Protein AF-A0A165EFI9-F1 (afdb_monomer_lite)

Secondary structure (DSSP, 8-state):
--TTPPPPGGGS---SS-SSPPP----EEETTEEE--SS-HHHHHHHTT--GGG--------GGGGSTTT-

Sequence (71 aa):
KKPGESLSDRLVKGTQKFGGRSLMMWGCMGCDGVGILEDELQNSLQDWGKTVENVVFQQDNDPKHTSKKAK

Structure (mmCIF, N/CA/C/O backbone):
data_AF-A0A165EFI9-F1
#
_entry.id   AF-A0A165EFI9-F1
#
loop_
_atom_site.group_PDB
_atom_site.id
_atom_site.type_symbol
_atom_site.label_atom_id
_atom_site.label_alt_id
_atom_site.label_comp_id
_atom_site.label_asym_id
_atom_site.label_entity_id
_atom_site.label_seq_id
_atom_site.pdbx_PDB_ins_code
_atom_site.Cartn_x
_atom_site.Cartn_y
_atom_site.Cartn_z
_atom_site.occupancy
_atom_site.B_iso_or_equiv
_atom_site.auth_seq_id
_atom_site.auth_comp_id
_atom_site.auth_asym_id
_atom_site.auth_atom_id
_atom_site.pdbx_PDB_model_num
ATOM 1 N N . LYS A 1 1 ? 29.628 -3.196 -34.241 1.00 55.62 1 LYS A N 1
ATOM 2 C CA . LYS A 1 1 ? 28.189 -3.550 -34.291 1.00 55.62 1 LYS A CA 1
ATOM 3 C C . LYS A 1 1 ? 27.604 -2.954 -35.566 1.00 55.62 1 LYS A C 1
ATOM 5 O O . LYS A 1 1 ? 27.812 -1.763 -35.775 1.00 55.62 1 LYS A O 1
ATOM 10 N N . LYS A 1 2 ? 26.973 -3.752 -36.436 1.00 67.50 2 LYS A N 1
ATOM 11 C CA . LYS A 1 2 ? 26.325 -3.235 -37.657 1.00 67.50 2 LYS A CA 1
ATOM 12 C C . LYS A 1 2 ? 24.942 -2.647 -37.304 1.00 67.50 2 LYS A C 1
ATOM 14 O O . LYS A 1 2 ? 24.336 -3.110 -36.333 1.00 67.50 2 LYS A O 1
ATOM 19 N N . PRO A 1 3 ? 24.436 -1.634 -38.030 1.00 59.72 3 PRO A N 1
ATOM 20 C CA . PRO A 1 3 ? 23.069 -1.149 -37.840 1.00 59.72 3 PRO A CA 1
ATOM 21 C C . PRO A 1 3 ? 22.070 -2.299 -38.062 1.00 59.72 3 PRO A C 1
ATOM 23 O O . PRO A 1 3 ? 22.151 -2.975 -39.081 1.00 59.72 3 PRO A O 1
ATOM 26 N N . GLY A 1 4 ? 21.167 -2.544 -37.105 1.00 73.69 4 GLY A N 1
ATOM 27 C CA . GLY A 1 4 ? 20.114 -3.571 -37.210 1.00 73.69 4 GLY A CA 1
ATOM 28 C C . GLY A 1 4 ? 20.380 -4.912 -36.510 1.00 73.69 4 GLY A C 1
ATOM 29 O O . GLY A 1 4 ? 19.489 -5.750 -36.466 1.00 73.69 4 GLY A O 1
ATOM 30 N N . GLU A 1 5 ? 21.558 -5.127 -35.921 1.00 74.81 5 GLU A N 1
ATOM 31 C CA . GLU A 1 5 ? 21.870 -6.368 -35.194 1.00 74.81 5 GLU A CA 1
ATOM 32 C C . GLU A 1 5 ? 21.409 -6.287 -33.720 1.00 74.81 5 GLU A C 1
ATOM 34 O O . GLU A 1 5 ? 21.749 -5.331 -33.003 1.00 74.81 5 GLU A O 1
ATOM 39 N 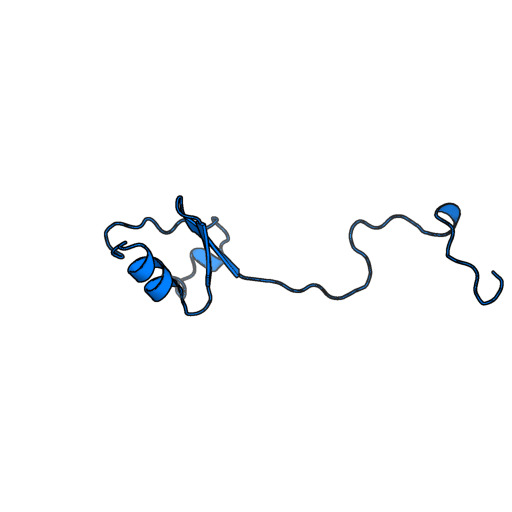N . SER A 1 6 ? 20.632 -7.276 -33.257 1.00 69.75 6 SER A N 1
ATOM 40 C CA . SER A 1 6 ? 20.193 -7.390 -31.857 1.00 69.75 6 SER A CA 1
ATOM 41 C C . SER A 1 6 ? 21.398 -7.508 -30.918 1.00 69.75 6 SER A C 1
ATOM 43 O O . SER A 1 6 ? 22.400 -8.138 -31.251 1.00 69.75 6 SER A O 1
ATOM 45 N N . LEU A 1 7 ? 21.335 -6.878 -29.741 1.00 68.56 7 LEU A N 1
ATOM 46 C CA . LEU A 1 7 ? 22.422 -6.959 -28.759 1.00 68.56 7 LEU A CA 1
ATOM 47 C C . LEU A 1 7 ? 22.564 -8.404 -28.264 1.00 68.56 7 LEU A C 1
ATOM 49 O O . LEU A 1 7 ? 21.615 -8.955 -27.723 1.00 68.56 7 LEU A O 1
ATOM 53 N N . SER A 1 8 ? 23.742 -9.005 -28.442 1.00 71.06 8 SER A N 1
ATOM 54 C CA . SER A 1 8 ? 24.051 -10.318 -27.866 1.00 71.06 8 SER A CA 1
ATOM 55 C C . SER A 1 8 ? 24.297 -10.198 -26.360 1.00 71.06 8 SER A C 1
ATOM 57 O O . SER A 1 8 ? 24.981 -9.255 -25.951 1.00 71.06 8 SER A O 1
ATOM 59 N N . ASP A 1 9 ? 23.895 -11.192 -25.566 1.00 69.44 9 ASP A N 1
ATOM 60 C CA . ASP A 1 9 ? 24.088 -11.221 -24.103 1.00 69.44 9 ASP A CA 1
ATOM 61 C C . ASP A 1 9 ? 25.546 -11.008 -23.656 1.00 69.44 9 ASP A C 1
ATOM 63 O O . ASP A 1 9 ? 25.800 -10.440 -22.600 1.00 69.44 9 ASP A O 1
ATOM 67 N N . ARG A 1 10 ? 26.536 -11.361 -24.490 1.00 73.62 10 ARG A N 1
ATOM 68 C CA . ARG A 1 10 ? 27.971 -11.120 -24.219 1.00 73.62 10 ARG A CA 1
ATOM 69 C C . ARG A 1 10 ? 28.381 -9.640 -24.238 1.00 73.62 10 ARG A C 1
ATOM 71 O O . ARG A 1 10 ? 29.481 -9.317 -23.800 1.00 73.62 10 ARG A O 1
ATOM 78 N N . LEU A 1 11 ? 27.537 -8.756 -24.773 1.00 70.31 11 LEU A N 1
ATOM 79 C CA . LEU A 1 11 ? 27.763 -7.307 -24.870 1.00 70.31 11 LEU A CA 1
ATOM 80 C C . LEU A 1 11 ? 26.949 -6.518 -23.834 1.00 70.31 11 LEU A C 1
ATOM 82 O O . LEU A 1 11 ? 27.061 -5.293 -23.778 1.00 70.31 11 LEU A O 1
ATOM 86 N N . VAL A 1 12 ? 26.131 -7.200 -23.028 1.00 71.31 12 VAL A N 1
ATOM 87 C CA . VAL A 1 12 ? 25.276 -6.591 -22.008 1.00 71.31 12 VAL A CA 1
ATOM 88 C C . VAL A 1 12 ? 25.763 -7.038 -20.633 1.00 71.31 12 VAL A C 1
ATOM 90 O O . VAL A 1 12 ? 25.872 -8.225 -20.347 1.00 71.31 12 VAL A O 1
ATOM 93 N N . LYS A 1 13 ? 26.057 -6.081 -19.750 1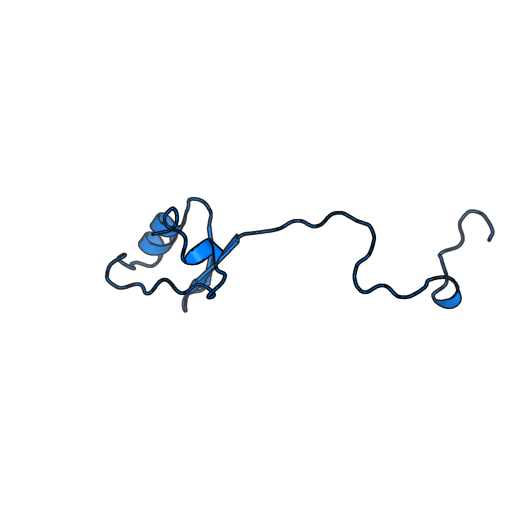.00 79.06 13 LYS A N 1
ATOM 94 C CA . LYS A 1 13 ? 26.324 -6.379 -18.339 1.00 79.06 13 LYS A CA 1
ATOM 95 C C . LYS A 1 13 ? 24.980 -6.534 -17.631 1.00 79.06 13 LYS A C 1
ATOM 97 O O . LYS A 1 13 ? 24.182 -5.598 -17.648 1.00 79.06 13 LYS A O 1
ATOM 102 N N . GLY A 1 14 ? 24.726 -7.694 -17.026 1.00 74.69 14 GLY A N 1
ATOM 103 C CA . GLY A 1 14 ? 23.491 -7.935 -16.280 1.00 74.69 14 GLY A CA 1
ATOM 104 C C . GLY A 1 14 ? 23.275 -6.868 -15.201 1.00 74.69 14 GLY A C 1
ATOM 105 O O . GLY A 1 14 ? 24.183 -6.578 -14.422 1.00 74.69 14 GLY A O 1
ATOM 106 N N . THR A 1 15 ? 22.083 -6.273 -15.169 1.00 77.88 15 THR A N 1
ATOM 107 C CA . THR A 1 15 ? 21.648 -5.354 -14.111 1.00 77.88 15 THR A CA 1
ATOM 108 C C . THR A 1 15 ? 20.346 -5.864 -13.514 1.00 77.88 15 THR A C 1
ATOM 110 O O . THR A 1 15 ? 19.487 -6.372 -14.229 1.00 77.88 15 THR A O 1
ATOM 113 N N . GLN A 1 16 ? 20.188 -5.729 -12.198 1.00 75.31 16 GLN A N 1
ATOM 114 C CA . GLN A 1 16 ? 18.955 -6.121 -11.513 1.00 75.31 16 GLN A CA 1
ATOM 115 C C . GLN A 1 16 ? 17.787 -5.178 -11.855 1.00 75.31 16 GLN A C 1
ATOM 117 O O . GLN A 1 16 ? 16.630 -5.583 -11.799 1.00 75.31 16 GLN A O 1
ATOM 122 N N . LYS A 1 17 ? 18.080 -3.924 -12.227 1.00 77.38 17 LYS A N 1
ATOM 123 C CA . LYS A 1 17 ? 17.090 -2.938 -12.682 1.00 77.38 17 LYS A CA 1
ATOM 124 C C . LYS A 1 17 ? 17.604 -2.251 -13.941 1.00 77.38 17 LYS A C 1
ATOM 126 O O . LYS A 1 17 ? 18.702 -1.689 -13.941 1.00 77.38 17 LYS A O 1
ATOM 131 N N . PHE A 1 18 ? 16.824 -2.319 -15.013 1.00 79.31 18 PHE A N 1
ATOM 132 C CA . PHE A 1 18 ? 17.139 -1.663 -16.278 1.00 79.31 18 PHE A CA 1
ATOM 133 C C . PHE A 1 18 ? 16.671 -0.205 -16.266 1.00 79.31 18 PHE A C 1
ATOM 135 O O . PHE A 1 18 ? 15.772 0.172 -15.517 1.00 79.31 18 PHE A O 1
ATOM 142 N N . GLY A 1 19 ? 17.301 0.625 -17.098 1.00 77.19 19 GLY A N 1
ATOM 143 C CA . GLY A 1 19 ? 16.852 1.993 -17.334 1.00 77.19 19 GLY A CA 1
ATOM 144 C C . GLY A 1 19 ? 15.505 1.984 -18.054 1.00 77.19 19 GLY A C 1
ATOM 145 O O . GLY A 1 19 ? 15.398 1.515 -19.181 1.00 77.19 19 GLY A O 1
ATOM 146 N N . GLY A 1 20 ? 14.481 2.482 -17.380 1.00 80.44 20 GLY A N 1
ATOM 147 C CA . GLY A 1 20 ? 13.089 2.447 -17.808 1.00 80.44 20 GLY A CA 1
ATOM 148 C C . GLY A 1 20 ? 12.278 2.676 -16.547 1.00 80.44 20 GLY A C 1
ATOM 149 O O . GLY A 1 20 ? 12.375 1.895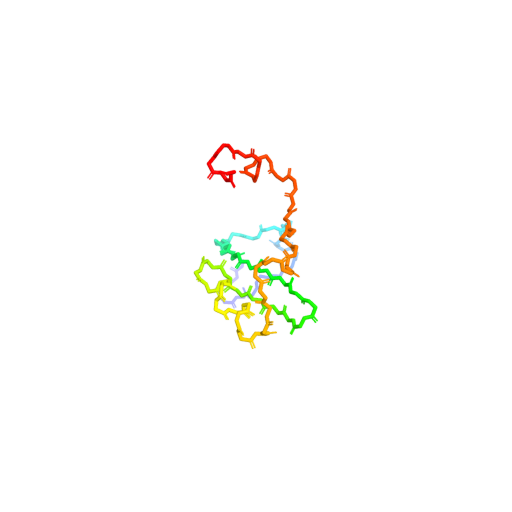 -15.611 1.00 80.44 20 GLY A O 1
ATOM 150 N N . ARG A 1 21 ? 11.623 3.831 -16.449 1.00 77.62 21 ARG A N 1
ATOM 151 C CA . ARG A 1 21 ? 10.983 4.314 -15.213 1.00 77.62 21 ARG A CA 1
ATOM 152 C C . ARG A 1 21 ? 10.070 3.238 -14.604 1.00 77.62 21 ARG A C 1
ATOM 154 O O . ARG A 1 21 ? 9.512 2.421 -15.327 1.00 77.62 21 ARG A O 1
ATOM 161 N N . SER A 1 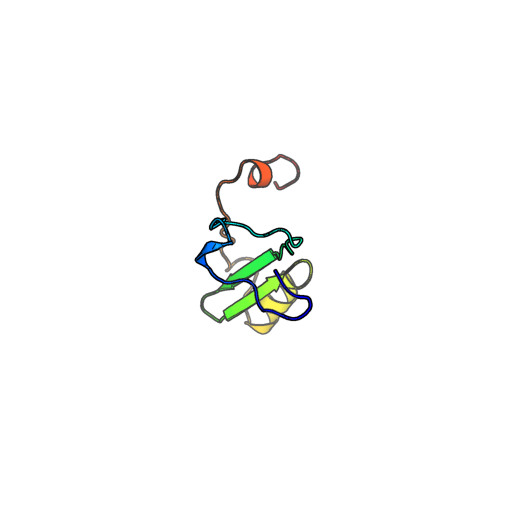22 ? 9.886 3.271 -13.290 1.00 82.19 22 SER A N 1
ATOM 162 C CA . SER A 1 22 ? 8.992 2.356 -12.573 1.00 82.19 22 SER A CA 1
ATOM 163 C C . SER A 1 22 ? 7.629 2.994 -12.298 1.00 82.19 22 SER A C 1
ATOM 165 O O . SER A 1 22 ? 7.570 4.173 -11.953 1.00 82.19 22 SER A O 1
ATOM 167 N N . LEU A 1 23 ? 6.560 2.198 -12.382 1.00 81.75 23 LEU A N 1
ATOM 168 C CA . LEU A 1 23 ? 5.237 2.533 -11.849 1.00 81.75 23 LEU A CA 1
ATOM 169 C C . LEU A 1 23 ? 5.080 1.897 -10.461 1.00 81.75 23 LEU A C 1
ATOM 171 O O . LEU A 1 23 ? 5.468 0.746 -10.266 1.00 81.75 23 LEU A O 1
ATOM 175 N N . MET A 1 24 ? 4.520 2.644 -9.512 1.00 82.75 24 MET A N 1
ATOM 176 C CA . MET A 1 24 ? 4.162 2.156 -8.179 1.00 82.75 24 MET A CA 1
ATOM 177 C C . MET A 1 24 ? 2.638 2.136 -8.060 1.00 82.75 24 MET A C 1
ATOM 179 O O . MET A 1 24 ? 1.990 3.087 -8.485 1.00 82.75 24 MET A O 1
ATOM 183 N N . MET A 1 25 ? 2.083 1.062 -7.500 1.00 74.50 25 MET A N 1
ATOM 184 C CA . MET A 1 25 ? 0.645 0.875 -7.296 1.00 74.50 25 MET A CA 1
ATOM 185 C C . MET A 1 25 ? 0.394 0.445 -5.850 1.00 74.50 25 MET A C 1
ATOM 187 O O . MET A 1 25 ? 1.154 -0.365 -5.315 1.00 74.50 25 MET A O 1
ATOM 191 N N . TRP A 1 26 ? -0.660 0.983 -5.240 1.00 80.12 26 TRP A N 1
ATOM 192 C CA . TRP A 1 26 ? -1.158 0.588 -3.922 1.00 80.12 26 TRP A CA 1
ATOM 193 C C . TRP A 1 26 ? -2.377 -0.329 -4.060 1.00 80.12 26 TRP A C 1
ATOM 195 O O . TRP A 1 26 ? -3.181 -0.181 -4.978 1.00 80.12 26 TRP A O 1
ATOM 205 N N . GLY A 1 27 ? -2.510 -1.298 -3.157 1.00 77.00 27 GLY A N 1
ATOM 206 C CA . GLY A 1 27 ? -3.642 -2.220 -3.132 1.00 77.00 27 GLY A CA 1
ATOM 207 C C . GLY A 1 27 ? -3.705 -3.000 -1.825 1.00 77.00 27 GLY A C 1
ATOM 208 O O . GLY A 1 27 ? -2.712 -3.097 -1.102 1.00 77.00 27 GLY A O 1
ATOM 209 N N . CYS A 1 28 ? -4.872 -3.561 -1.529 1.00 79.56 28 CYS A N 1
ATOM 210 C CA . CYS A 1 28 ? -5.079 -4.480 -0.420 1.00 79.56 28 CYS A CA 1
ATOM 211 C C . CYS A 1 28 ? -5.597 -5.827 -0.932 1.00 79.56 28 CYS A C 1
ATOM 213 O O . CYS A 1 28 ? -6.121 -5.948 -2.038 1.00 79.56 28 CYS A O 1
ATOM 215 N N . MET A 1 29 ? -5.472 -6.866 -0.115 1.00 75.50 29 MET A N 1
ATOM 216 C C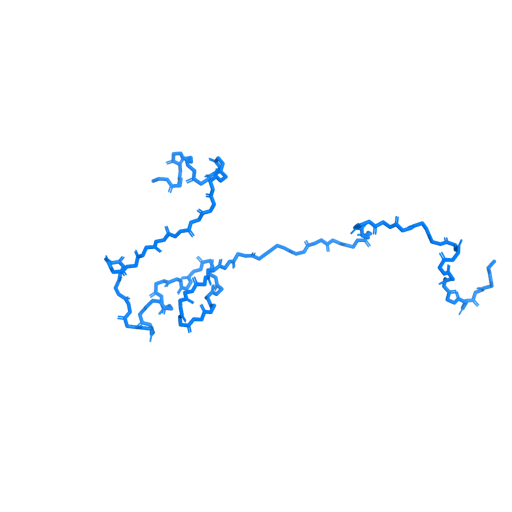A . MET A 1 29 ? -6.029 -8.183 -0.412 1.00 75.50 29 MET A CA 1
ATOM 217 C C . MET A 1 29 ? -6.763 -8.699 0.816 1.00 75.50 29 MET A C 1
ATOM 219 O O . MET A 1 29 ? -6.274 -8.563 1.936 1.00 75.50 29 MET A O 1
ATOM 223 N N . GLY A 1 30 ? -7.934 -9.282 0.592 1.00 77.12 30 GLY A N 1
ATOM 224 C CA . GLY A 1 30 ? -8.686 -10.041 1.579 1.00 77.12 30 GLY A CA 1
ATOM 225 C C . GLY A 1 30 ? -8.771 -11.510 1.177 1.00 77.12 30 GLY A C 1
ATOM 226 O O . GLY A 1 30 ? -8.360 -11.901 0.086 1.00 77.12 30 GLY A O 1
ATOM 227 N N . CYS A 1 31 ? -9.348 -12.332 2.053 1.00 76.12 31 CYS A N 1
ATOM 228 C CA . CYS A 1 31 ? -9.613 -13.746 1.769 1.00 76.12 31 CYS A CA 1
ATOM 229 C C . CYS A 1 31 ? -10.496 -13.960 0.528 1.00 76.12 31 CYS A C 1
ATOM 231 O O . CYS A 1 31 ? -10.404 -15.003 -0.110 1.00 76.12 31 CYS A O 1
ATOM 233 N N . ASP A 1 32 ? -11.298 -12.956 0.176 1.00 74.62 32 ASP A N 1
ATOM 234 C CA . ASP A 1 32 ? -12.256 -13.001 -0.926 1.00 74.62 32 ASP A CA 1
ATOM 235 C C . ASP A 1 32 ? -11.707 -12.384 -2.233 1.00 74.62 32 ASP A C 1
ATOM 237 O O . ASP A 1 32 ? -12.382 -12.434 -3.259 1.00 74.62 32 ASP A O 1
ATOM 241 N N . GLY A 1 33 ? -10.479 -11.835 -2.237 1.00 72.56 33 GLY A N 1
ATOM 242 C CA . GLY A 1 33 ? -9.837 -11.302 -3.449 1.00 72.56 33 GLY A CA 1
ATOM 243 C C . GLY A 1 33 ? -8.924 -10.085 -3.244 1.00 72.56 33 GLY A C 1
ATOM 244 O O . GLY A 1 33 ? -8.583 -9.710 -2.123 1.00 72.56 33 GLY A O 1
ATOM 245 N N . VAL A 1 34 ? -8.524 -9.450 -4.351 1.00 69.25 34 VAL A N 1
ATOM 246 C CA . VAL A 1 34 ? -7.685 -8.233 -4.387 1.00 69.25 34 VAL A CA 1
ATOM 247 C C . VAL A 1 34 ? -8.572 -6.997 -4.573 1.00 69.25 34 VAL A C 1
ATOM 249 O O . VAL A 1 34 ? -9.381 -6.975 -5.496 1.00 69.25 34 VAL A O 1
ATOM 252 N N . GLY A 1 35 ? -8.379 -5.962 -3.752 1.00 66.25 35 GLY A N 1
ATOM 253 C CA . GLY A 1 35 ? -8.932 -4.618 -3.954 1.00 66.25 35 GLY A CA 1
ATOM 254 C C . GLY A 1 35 ? -7.813 -3.626 -4.287 1.00 66.25 35 GLY A C 1
ATOM 255 O O . GLY A 1 35 ? -6.856 -3.491 -3.525 1.00 66.25 35 GLY A O 1
ATOM 256 N N . ILE A 1 36 ? -7.893 -2.926 -5.421 1.00 60.75 36 ILE A N 1
ATOM 257 C CA . ILE A 1 36 ? -6.919 -1.883 -5.803 1.00 60.75 36 ILE A CA 1
ATOM 258 C C . ILE A 1 36 ? -7.434 -0.549 -5.280 1.00 60.75 36 ILE A C 1
ATOM 260 O O . ILE A 1 36 ? -8.462 -0.084 -5.752 1.00 60.75 36 ILE A O 1
ATOM 264 N N . LEU A 1 37 ? -6.779 0.044 -4.281 1.00 61.31 37 LEU A N 1
ATOM 265 C CA . LEU A 1 37 ? -7.430 1.091 -3.497 1.00 61.31 37 LEU A CA 1
ATOM 266 C C . LEU A 1 37 ? -6.520 2.284 -3.230 1.00 61.31 37 LEU A C 1
ATOM 268 O O . LEU A 1 37 ? -5.578 2.194 -2.443 1.00 61.31 37 LEU A O 1
ATOM 272 N N . GLU A 1 38 ? -6.897 3.409 -3.840 1.00 55.47 38 GLU A N 1
ATOM 273 C CA . GLU A 1 38 ? -6.773 4.740 -3.231 1.00 55.47 38 GLU A CA 1
ATOM 274 C C . GLU A 1 38 ? -8.142 5.230 -2.702 1.00 55.47 38 GLU A C 1
ATOM 276 O O . GLU A 1 38 ? -8.195 5.657 -1.554 1.00 55.47 38 GLU A O 1
ATOM 281 N N . ASP A 1 39 ? -9.259 5.046 -3.433 1.00 60.47 39 ASP A N 1
ATOM 282 C CA . ASP A 1 39 ? -10.588 5.578 -3.035 1.00 60.47 39 ASP A CA 1
ATOM 283 C C . ASP A 1 39 ? -11.696 4.528 -2.787 1.00 60.47 39 ASP A C 1
ATOM 285 O O . ASP A 1 39 ? -12.717 4.825 -2.170 1.00 60.47 39 ASP A O 1
ATOM 289 N N . GLU A 1 40 ? -11.536 3.282 -3.239 1.00 68.38 40 GLU A N 1
ATOM 290 C CA . GLU A 1 40 ? -12.656 2.321 -3.298 1.00 68.38 40 GLU A CA 1
ATOM 291 C C . GLU A 1 40 ? -12.756 1.367 -2.091 1.00 68.38 40 GLU A C 1
ATOM 293 O O . GLU A 1 40 ? -13.612 0.487 -2.090 1.00 68.38 40 GLU A O 1
ATOM 298 N N . LEU A 1 41 ? -11.920 1.509 -1.046 1.00 76.69 41 LEU A N 1
ATOM 299 C CA . LEU A 1 41 ? -11.825 0.498 0.026 1.00 76.69 41 LEU A CA 1
ATOM 300 C C . LEU A 1 41 ? -13.175 0.240 0.681 1.00 76.69 41 LEU A C 1
ATOM 302 O O . LEU A 1 41 ? -13.565 -0.903 0.897 1.00 76.69 41 LEU A O 1
ATOM 306 N N . GLN A 1 42 ? -13.899 1.314 0.976 1.00 75.69 42 GLN A N 1
ATOM 307 C CA . GLN A 1 42 ? -15.211 1.229 1.605 1.00 75.69 42 GLN A CA 1
ATOM 308 C C . GLN A 1 42 ? -16.257 0.611 0.668 1.00 75.69 42 GLN A C 1
ATOM 310 O O . GLN A 1 42 ? -17.090 -0.163 1.136 1.00 75.69 42 GLN A O 1
ATOM 315 N N . ASN A 1 43 ? -16.175 0.890 -0.637 1.00 77.62 43 ASN A N 1
ATOM 316 C CA . ASN A 1 43 ? -17.063 0.306 -1.643 1.00 77.62 43 ASN A CA 1
ATOM 317 C C . ASN A 1 43 ? -16.799 -1.199 -1.782 1.00 77.62 43 ASN A C 1
ATOM 319 O O . ASN A 1 43 ? -17.727 -1.991 -1.664 1.00 77.62 43 ASN A O 1
ATOM 323 N N . SER A 1 44 ? -15.532 -1.610 -1.902 1.00 75.94 44 SER A N 1
ATOM 324 C CA . SER A 1 44 ? -15.158 -3.029 -1.976 1.00 75.94 44 SER A CA 1
ATOM 325 C C . SER A 1 44 ? -15.555 -3.806 -0.718 1.00 75.94 44 SER A C 1
ATOM 327 O O . SER A 1 44 ? -15.971 -4.960 -0.803 1.00 75.94 44 SER A O 1
ATOM 329 N N . LEU A 1 45 ? -15.455 -3.187 0.464 1.00 78.62 45 LEU A N 1
ATOM 330 C CA . LEU A 1 45 ? -15.926 -3.804 1.704 1.00 78.62 45 LEU A CA 1
ATOM 331 C C . LEU A 1 45 ? -17.452 -3.981 1.711 1.00 78.62 45 LEU A C 1
ATOM 333 O O . LEU A 1 45 ? -17.920 -5.053 2.097 1.00 78.62 45 LEU A O 1
ATOM 337 N N . GLN A 1 46 ? -18.218 -2.985 1.246 1.00 80.50 46 GLN A N 1
ATOM 338 C CA . GLN A 1 46 ? -19.676 -3.102 1.106 1.00 80.50 46 GLN A CA 1
ATOM 339 C C . GLN A 1 46 ? -20.084 -4.175 0.095 1.00 80.50 46 GLN A C 1
ATOM 341 O O . GLN A 1 46 ? -20.968 -4.975 0.405 1.00 80.50 46 GLN A O 1
ATOM 346 N N . ASP A 1 47 ? -19.416 -4.246 -1.058 1.00 82.81 47 ASP A N 1
ATOM 347 C CA . ASP A 1 47 ? -19.681 -5.257 -2.089 1.00 82.81 47 ASP A CA 1
ATOM 348 C C . ASP A 1 47 ? -19.507 -6.682 -1.550 1.00 82.81 47 ASP A C 1
ATOM 350 O O . ASP A 1 47 ? -20.227 -7.603 -1.935 1.00 82.81 47 ASP A O 1
ATOM 354 N N . TRP A 1 48 ? -18.568 -6.872 -0.621 1.00 79.75 48 TRP A N 1
ATOM 355 C CA . TRP A 1 48 ? -18.315 -8.162 0.025 1.00 79.75 48 TRP A CA 1
ATOM 356 C C . TRP A 1 48 ? -19.123 -8.365 1.313 1.00 79.75 48 TRP A C 1
ATOM 358 O O . TRP A 1 48 ? -18.892 -9.332 2.042 1.00 79.75 48 TRP A O 1
ATOM 368 N N . GLY A 1 49 ? -20.056 -7.460 1.623 1.00 82.31 49 GLY A N 1
ATOM 369 C CA . GLY A 1 49 ? -20.888 -7.524 2.824 1.00 82.31 49 GLY A CA 1
ATOM 370 C C . GLY A 1 49 ? -20.100 -7.399 4.131 1.00 82.31 49 GLY A C 1
ATOM 371 O O . GLY A 1 49 ? -20.567 -7.856 5.176 1.00 82.31 49 GLY A O 1
ATOM 372 N N . LYS A 1 50 ? -18.898 -6.815 4.095 1.00 83.00 50 LYS A N 1
ATOM 373 C CA . LYS A 1 50 ? -18.047 -6.610 5.270 1.00 83.00 50 LYS A CA 1
ATOM 374 C C . LYS A 1 50 ? -18.275 -5.214 5.843 1.00 83.00 50 LYS A C 1
ATOM 376 O O . LYS A 1 50 ? -18.213 -4.212 5.138 1.00 83.00 50 LYS A O 1
ATOM 381 N N . THR A 1 51 ? -18.491 -5.136 7.152 1.00 79.44 51 THR A N 1
ATOM 382 C CA . THR A 1 51 ? -18.526 -3.862 7.880 1.00 79.44 51 THR A CA 1
ATOM 383 C C . THR A 1 51 ? -17.130 -3.509 8.380 1.00 79.44 51 THR A C 1
ATOM 385 O O . THR A 1 51 ? -16.333 -4.395 8.683 1.00 79.44 51 THR A O 1
ATOM 388 N N . VAL A 1 52 ? -16.829 -2.213 8.504 1.00 77.94 52 VAL A N 1
ATOM 389 C CA . VAL A 1 52 ? -15.518 -1.719 8.974 1.00 77.94 52 VAL A CA 1
ATOM 390 C C . VAL A 1 52 ? -15.144 -2.298 10.346 1.00 77.94 52 VAL A C 1
ATOM 392 O O . VAL A 1 52 ? -13.982 -2.575 10.612 1.00 77.94 52 VAL A O 1
ATOM 395 N N . GLU A 1 53 ? -16.141 -2.547 11.192 1.00 81.88 53 GLU A N 1
ATOM 396 C CA . GLU A 1 53 ? -15.994 -3.128 12.533 1.00 81.88 53 GLU A CA 1
ATOM 397 C C . GLU A 1 53 ? -15.491 -4.580 12.519 1.00 81.88 53 GLU A C 1
ATOM 399 O O . GLU A 1 53 ? -14.844 -5.021 13.464 1.00 81.88 53 GLU A O 1
ATOM 404 N N . ASN A 1 54 ? -15.773 -5.320 11.443 1.00 82.31 54 ASN A N 1
ATOM 405 C CA . ASN A 1 54 ? -15.443 -6.739 11.302 1.00 82.31 54 ASN A CA 1
ATOM 406 C C . ASN A 1 54 ? -14.190 -6.976 10.444 1.00 82.31 54 ASN A C 1
ATOM 408 O O . ASN A 1 54 ? -13.898 -8.114 10.069 1.00 82.31 54 ASN A O 1
ATOM 412 N N . VAL A 1 55 ? -13.454 -5.915 10.104 1.00 82.81 55 VAL A N 1
ATOM 413 C CA . VAL A 1 55 ? -12.284 -5.977 9.223 1.00 82.81 55 VAL A CA 1
ATOM 414 C C . VAL A 1 55 ? -11.039 -5.554 9.990 1.00 82.81 55 VAL A C 1
ATOM 416 O O . VAL A 1 55 ? -10.993 -4.497 10.611 1.00 82.81 55 VAL A O 1
ATOM 419 N N . VAL A 1 56 ? -9.991 -6.374 9.906 1.00 84.81 56 VAL A N 1
ATOM 420 C CA . VAL A 1 56 ? -8.663 -6.020 10.412 1.00 84.81 56 VAL A CA 1
ATOM 421 C C . VAL A 1 56 ? -7.846 -5.453 9.259 1.00 84.81 56 VAL A C 1
ATOM 423 O O . VAL A 1 56 ? -7.543 -6.162 8.301 1.00 84.81 56 VAL A O 1
ATOM 426 N N . PHE A 1 57 ? -7.478 -4.175 9.352 1.00 84.88 57 PHE A N 1
ATOM 427 C CA . PHE A 1 57 ? -6.564 -3.559 8.396 1.00 84.88 57 PHE A CA 1
ATOM 428 C C . PHE A 1 57 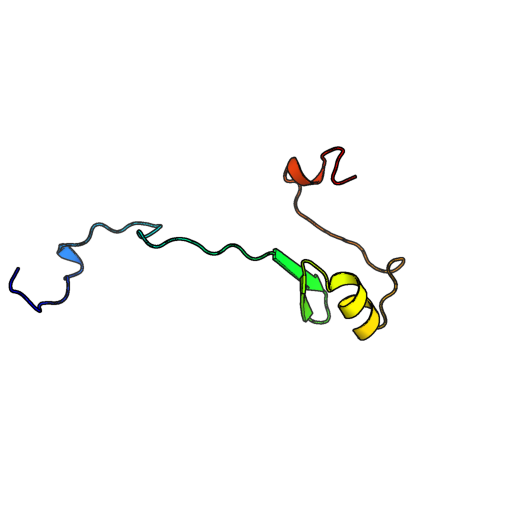? -5.116 -3.864 8.790 1.00 84.88 57 PHE A C 1
ATOM 430 O O . PHE A 1 57 ? -4.638 -3.416 9.834 1.00 84.88 57 PHE A O 1
ATOM 437 N N . GLN A 1 58 ? -4.420 -4.643 7.960 1.00 86.81 58 GLN A N 1
ATOM 438 C CA . GLN A 1 58 ? -3.027 -5.023 8.174 1.00 86.81 58 GLN A CA 1
ATOM 439 C C . GLN A 1 58 ? -2.136 -4.359 7.120 1.00 86.81 58 GLN A C 1
ATOM 441 O O . GLN A 1 58 ? -2.343 -4.523 5.922 1.00 86.81 58 GLN A O 1
ATOM 446 N N . GLN A 1 59 ? -1.120 -3.640 7.584 1.00 87.38 59 GLN A N 1
ATOM 447 C CA . GLN A 1 59 ? -0.069 -3.031 6.768 1.00 87.38 59 GLN A CA 1
ATOM 448 C C . GLN A 1 59 ? 1.302 -3.376 7.362 1.00 87.38 59 GLN A C 1
ATOM 450 O O . GLN A 1 59 ? 1.382 -3.925 8.466 1.00 87.38 59 GLN A O 1
ATOM 455 N N . ASP A 1 60 ? 2.377 -3.103 6.624 1.00 89.06 60 ASP A N 1
ATOM 456 C CA . ASP A 1 60 ? 3.730 -3.297 7.139 1.00 89.06 60 ASP A CA 1
ATOM 457 C C . ASP A 1 60 ? 4.083 -2.254 8.222 1.00 89.06 60 ASP A C 1
ATOM 459 O O . ASP A 1 60 ? 3.355 -1.292 8.472 1.00 89.06 60 ASP A O 1
ATOM 463 N N . ASN A 1 61 ? 5.205 -2.470 8.908 1.00 87.31 61 ASN A N 1
ATOM 464 C CA . ASN A 1 61 ? 5.665 -1.590 9.981 1.00 87.31 61 ASN A CA 1
ATOM 465 C C . ASN A 1 61 ? 6.614 -0.486 9.470 1.00 87.31 61 ASN A C 1
ATOM 467 O O . ASN A 1 61 ? 7.531 -0.083 10.191 1.00 87.31 61 ASN A O 1
ATOM 471 N N . ASP A 1 62 ? 6.462 -0.026 8.221 1.00 89.75 62 ASP A N 1
ATOM 472 C CA . ASP A 1 62 ? 7.235 1.115 7.722 1.00 89.75 62 ASP A CA 1
ATOM 473 C C . ASP A 1 62 ? 6.944 2.352 8.606 1.00 89.75 62 ASP A C 1
ATOM 475 O O . ASP A 1 62 ? 5.776 2.662 8.875 1.00 89.75 62 ASP A O 1
ATOM 479 N N . PRO A 1 63 ? 7.973 3.089 9.077 1.00 89.81 63 PRO A N 1
ATOM 480 C CA . PRO A 1 63 ? 7.800 4.273 9.921 1.00 89.81 63 PRO A CA 1
ATOM 481 C C . PRO A 1 63 ? 6.778 5.295 9.399 1.00 89.81 63 PRO A C 1
ATOM 483 O O . PRO A 1 63 ? 6.150 5.999 10.195 1.00 89.81 63 PRO A O 1
ATOM 486 N N . LYS A 1 64 ? 6.555 5.376 8.080 1.00 87.12 64 LYS A N 1
ATOM 487 C CA . LYS A 1 64 ? 5.537 6.270 7.502 1.00 87.12 64 LYS A CA 1
ATOM 488 C C . LYS A 1 64 ? 4.107 5.918 7.947 1.00 87.12 64 LYS A C 1
ATOM 490 O O . LYS A 1 64 ? 3.298 6.829 8.149 1.00 87.12 64 LYS A O 1
ATOM 495 N N . HIS A 1 65 ? 3.825 4.638 8.190 1.00 83.31 65 HIS A N 1
ATOM 496 C CA . HIS A 1 65 ? 2.518 4.120 8.615 1.00 83.31 65 HIS A CA 1
ATOM 497 C C . HIS A 1 65 ? 2.244 4.283 10.111 1.00 83.31 65 HIS A C 1
ATOM 499 O O . HIS A 1 65 ? 1.111 4.129 10.553 1.00 83.31 65 HIS A O 1
ATOM 505 N N . THR A 1 66 ? 3.256 4.655 10.897 1.00 83.56 66 THR A N 1
ATOM 506 C CA . THR A 1 66 ? 3.105 4.975 12.328 1.00 83.56 66 THR A CA 1
ATOM 507 C C . THR A 1 66 ? 3.153 6.481 12.613 1.00 83.56 66 THR A C 1
ATOM 509 O O . THR A 1 66 ? 3.086 6.904 13.773 1.00 83.56 66 THR A O 1
ATOM 512 N N . SER A 1 67 ? 3.245 7.308 11.565 1.00 88.50 67 SER A N 1
ATOM 513 C CA . SER A 1 67 ? 3.313 8.766 11.674 1.00 88.50 67 SER A CA 1
ATOM 514 C C . SER A 1 67 ? 2.022 9.380 12.234 1.00 88.50 67 SER A C 1
ATOM 516 O O . SER A 1 67 ? 0.932 8.840 12.074 1.00 88.50 67 SER A O 1
ATOM 518 N N . LYS A 1 68 ? 2.119 10.571 12.846 1.00 83.69 68 LYS A N 1
ATOM 519 C CA . LYS A 1 68 ? 0.953 11.289 13.406 1.00 83.69 68 LYS A CA 1
ATOM 520 C C . LYS A 1 68 ? -0.133 11.620 12.379 1.00 83.69 68 LYS A C 1
ATOM 522 O O . LYS A 1 68 ? -1.249 11.887 12.782 1.00 83.69 68 LYS A O 1
ATOM 527 N N . LYS A 1 69 ? 0.211 11.682 11.088 1.00 83.88 69 LYS A N 1
ATOM 528 C CA . LYS A 1 69 ? -0.746 11.968 10.009 1.00 83.88 69 LYS A CA 1
ATOM 529 C C . LYS A 1 69 ? -1.498 10.722 9.539 1.00 83.88 69 LYS A C 1
ATOM 531 O O . LYS A 1 69 ? -2.536 10.865 8.913 1.00 83.88 69 LYS A O 1
ATOM 536 N N . ALA A 1 70 ? -0.930 9.541 9.777 1.00 75.75 70 ALA A N 1
ATOM 537 C CA . ALA A 1 70 ? -1.533 8.258 9.435 1.00 75.75 70 ALA A CA 1
ATOM 538 C C . ALA A 1 70 ? -2.365 7.672 10.591 1.00 75.75 70 ALA A C 1
ATOM 540 O O . ALA A 1 70 ? -3.096 6.711 10.376 1.00 75.75 70 ALA A O 1
ATOM 541 N N . LYS A 1 71 ? -2.218 8.227 11.803 1.00 68.75 71 LYS A N 1
ATOM 542 C CA . LYS A 1 71 ? -3.012 7.897 12.991 1.00 68.75 71 LYS A CA 1
ATOM 543 C C . LYS A 1 71 ? -4.268 8.746 13.094 1.00 68.75 71 LYS A C 1
ATOM 545 O O . LYS A 1 71 ? -4.203 9.924 12.683 1.00 68.75 71 LYS A O 1
#

Radius of gyration: 21.49 Å; chains: 1; bounding box: 49×26×51 Å

pLDDT: mean 76.78, std 7.9, range [55.47, 89.81]

InterPro domains:
  IPR036397 Ribonuclease H superfamily [G3DSA:3.30.420.10] (1-71)

Foldseek 3Di:
DDPPDDDDPVNDDDDPDDPDDDDDFDWDADPVGTGRDPPCPVVVCVVVVHDPVRDDDDDDPDVVCVDPVND

Organism: NCBI:txid1314785